Protein AF-A0A349HCS4-F1 (afdb_monomer_lite)

Structure (mmCIF, N/CA/C/O backbone):
data_AF-A0A349HCS4-F1
#
_entry.id   AF-A0A349HCS4-F1
#
loop_
_atom_site.group_PDB
_atom_site.id
_atom_site.type_symbol
_atom_site.label_atom_id
_atom_site.label_alt_id
_atom_site.label_comp_id
_atom_site.label_asym_id
_atom_site.label_entity_id
_atom_site.label_seq_id
_atom_site.pdbx_PDB_ins_code
_atom_site.Cartn_x
_atom_site.Cartn_y
_atom_site.Cartn_z
_atom_site.occupancy
_atom_site.B_iso_or_equiv
_atom_site.auth_seq_id
_atom_site.auth_comp_id
_atom_site.auth_asym_id
_atom_site.auth_atom_id
_atom_site.pdbx_PDB_model_num
ATOM 1 N N . ILE A 1 1 ? -1.483 4.023 -5.451 1.00 53.81 1 ILE A N 1
ATOM 2 C CA . ILE A 1 1 ? -1.866 5.053 -4.457 1.00 53.81 1 ILE A CA 1
ATOM 3 C C . ILE A 1 1 ? -3.264 5.508 -4.779 1.00 53.81 1 ILE A C 1
ATOM 5 O O . ILE A 1 1 ? -3.464 5.906 -5.918 1.00 53.81 1 ILE A O 1
ATOM 9 N N . ALA A 1 2 ? -4.154 5.370 -3.791 1.00 50.47 2 ALA A N 1
ATOM 10 C CA . ALA A 1 2 ? -5.431 6.050 -3.570 1.00 50.47 2 ALA A CA 1
ATOM 11 C C . ALA A 1 2 ? -6.002 6.898 -4.728 1.00 50.47 2 ALA A C 1
ATOM 13 O O . ALA A 1 2 ? -6.296 8.076 -4.554 1.00 50.47 2 ALA A O 1
ATOM 14 N N . MET A 1 3 ? -6.158 6.305 -5.909 1.00 61.97 3 MET A N 1
ATOM 15 C CA . MET A 1 3 ? -7.020 6.845 -6.950 1.00 61.97 3 MET A CA 1
ATOM 16 C C . MET A 1 3 ? -8.385 6.180 -6.785 1.00 61.97 3 MET A C 1
ATOM 18 O O . MET A 1 3 ? -8.414 4.969 -6.519 1.00 61.97 3 MET A O 1
ATOM 22 N N . PRO A 1 4 ? -9.491 6.932 -6.917 1.00 56.50 4 PRO A N 1
ATOM 23 C CA . PRO A 1 4 ? -10.825 6.346 -6.875 1.00 56.50 4 PRO A CA 1
ATOM 24 C C . PRO A 1 4 ? -10.908 5.218 -7.915 1.00 56.50 4 PRO A C 1
ATOM 26 O O . PRO A 1 4 ? -10.547 5.416 -9.076 1.00 56.50 4 PRO A O 1
ATOM 29 N N . GLY A 1 5 ? -11.287 4.014 -7.471 1.00 61.81 5 GLY A N 1
ATOM 30 C CA . GLY A 1 5 ? -11.293 2.790 -8.287 1.00 61.81 5 GLY A CA 1
ATOM 31 C C . GLY A 1 5 ? -10.038 1.909 -8.191 1.00 61.81 5 GLY A C 1
ATOM 32 O O . GLY A 1 5 ? -9.929 0.925 -8.919 1.00 61.81 5 GLY A O 1
ATOM 33 N N . THR A 1 6 ? -9.081 2.222 -7.306 1.00 71.31 6 THR A N 1
ATOM 34 C CA . THR A 1 6 ? -7.960 1.317 -6.979 1.00 71.31 6 THR A CA 1
ATOM 35 C C . THR A 1 6 ? -8.193 0.615 -5.636 1.00 71.31 6 THR A C 1
ATOM 37 O O . THR A 1 6 ? -8.631 1.272 -4.694 1.00 71.31 6 THR A O 1
ATOM 40 N N . PRO A 1 7 ? -7.819 -0.671 -5.473 1.00 66.31 7 PRO A N 1
ATOM 41 C CA . PRO A 1 7 ? -7.999 -1.398 -4.206 1.00 66.31 7 PRO A CA 1
ATOM 42 C C . PRO A 1 7 ? -7.337 -0.721 -2.996 1.00 66.31 7 PRO A C 1
ATOM 44 O O . PRO A 1 7 ? -7.799 -0.843 -1.868 1.00 66.31 7 PRO A O 1
ATOM 47 N N . GLY A 1 8 ? -6.256 0.032 -3.229 1.00 68.69 8 GLY A N 1
ATOM 48 C CA . GLY A 1 8 ? -5.572 0.788 -2.180 1.00 68.69 8 GLY A CA 1
ATOM 49 C C . GLY A 1 8 ? -6.327 2.030 -1.691 1.00 68.69 8 GLY A C 1
ATOM 50 O O . GLY A 1 8 ? -6.004 2.521 -0.615 1.00 68.69 8 GLY A O 1
ATOM 51 N N . PHE A 1 9 ? -7.295 2.554 -2.453 1.00 74.44 9 PHE A N 1
ATOM 52 C CA . PHE A 1 9 ? -8.185 3.624 -1.985 1.00 74.44 9 PHE A CA 1
ATOM 53 C C . PHE A 1 9 ? -9.232 3.070 -1.014 1.00 74.44 9 PHE A C 1
ATOM 55 O O . PHE A 1 9 ? -9.344 3.568 0.101 1.00 74.44 9 PHE A O 1
ATOM 62 N N . GLU A 1 10 ? -9.919 1.996 -1.410 1.00 72.00 10 GLU A N 1
ATOM 63 C CA . GLU A 1 10 ? -10.931 1.326 -0.581 1.00 72.00 10 GLU A CA 1
ATOM 64 C C . GLU A 1 10 ? -10.350 0.823 0.745 1.00 72.00 10 GLU A C 1
ATOM 66 O O . GLU A 1 10 ? -10.914 1.061 1.808 1.00 72.00 10 GLU A O 1
ATOM 71 N N . ALA A 1 11 ? -9.155 0.222 0.717 1.00 68.12 11 ALA A N 1
ATOM 72 C CA . ALA A 1 11 ? -8.479 -0.216 1.939 1.00 68.12 11 ALA A CA 1
ATOM 73 C C . ALA A 1 11 ? -8.184 0.944 2.909 1.00 68.12 11 ALA A C 1
ATOM 75 O O . ALA A 1 11 ? -8.321 0.788 4.121 1.00 68.12 11 ALA A O 1
ATOM 76 N N . ALA A 1 12 ? -7.788 2.110 2.390 1.00 74.50 12 ALA A N 1
ATOM 77 C CA . ALA A 1 12 ? -7.535 3.287 3.216 1.00 74.50 12 ALA A CA 1
ATOM 78 C C . ALA A 1 12 ? -8.835 3.899 3.758 1.00 74.50 12 ALA A C 1
ATOM 80 O O . ALA A 1 12 ? -8.837 4.398 4.882 1.00 74.50 12 ALA A O 1
ATOM 81 N N . HIS A 1 13 ? -9.924 3.845 2.985 1.00 77.31 13 HIS A N 1
ATOM 82 C CA . HIS A 1 13 ? -11.241 4.316 3.406 1.00 77.31 13 HIS A CA 1
ATOM 83 C C . HIS A 1 13 ? -11.789 3.477 4.569 1.00 77.31 13 HIS A C 1
ATOM 85 O O . HIS A 1 13 ? -12.056 4.029 5.635 1.00 77.31 13 HIS A O 1
ATOM 91 N N . LEU A 1 14 ? -11.816 2.148 4.414 1.00 72.62 14 LEU A N 1
ATOM 92 C CA . LEU A 1 14 ? -12.247 1.208 5.458 1.00 72.62 14 LEU A CA 1
ATOM 93 C C . LEU A 1 14 ? -11.377 1.292 6.718 1.00 72.62 14 LEU A C 1
ATOM 95 O O . LEU A 1 14 ? -11.878 1.198 7.836 1.00 72.62 14 LEU A O 1
ATOM 99 N N . ALA A 1 15 ? -10.065 1.495 6.561 1.00 75.88 15 ALA A N 1
ATOM 100 C CA . ALA A 1 15 ? -9.169 1.675 7.701 1.00 75.88 15 ALA A CA 1
ATOM 101 C C . ALA A 1 15 ? -9.466 2.970 8.476 1.00 75.88 15 ALA A C 1
ATOM 103 O O . ALA A 1 15 ? -9.369 2.986 9.705 1.00 75.88 15 ALA A O 1
ATOM 104 N N . LEU A 1 16 ? -9.828 4.052 7.781 1.00 73.94 16 LEU A N 1
ATOM 105 C CA . LEU A 1 16 ? -10.219 5.319 8.405 1.00 73.94 16 LEU A CA 1
ATOM 106 C C . LEU A 1 16 ? -11.564 5.198 9.125 1.00 73.94 16 LEU A C 1
ATOM 108 O O . LEU A 1 16 ? -11.678 5.649 10.259 1.00 73.94 16 LEU A O 1
ATOM 112 N N . GLU A 1 17 ? -12.544 4.546 8.504 1.00 77.62 17 GLU A N 1
ATOM 113 C CA . GLU A 1 17 ? -13.849 4.276 9.114 1.00 77.62 17 GLU A CA 1
ATOM 114 C C . GLU A 1 17 ? -13.704 3.421 10.385 1.00 77.62 17 GLU A C 1
ATOM 116 O O . GLU A 1 17 ? -14.122 3.842 11.464 1.00 77.62 17 GLU A O 1
ATOM 121 N N . GLY A 1 18 ? -12.972 2.304 10.311 1.00 70.12 18 GLY A N 1
ATOM 122 C CA . GLY A 1 18 ? -12.738 1.437 11.469 1.00 70.12 18 GLY A CA 1
ATOM 123 C C . GLY A 1 18 ? -11.915 2.091 12.586 1.00 70.12 18 GLY A C 1
ATOM 124 O O . GLY A 1 18 ? -12.155 1.842 13.767 1.00 70.12 18 GLY A O 1
ATOM 125 N N . THR A 1 19 ? -10.955 2.965 12.255 1.00 72.56 19 THR A N 1
ATOM 126 C CA . THR A 1 19 ? -10.197 3.699 13.290 1.00 72.56 19 THR A CA 1
ATOM 127 C C . THR A 1 19 ? -11.005 4.815 13.943 1.00 72.56 19 THR A C 1
ATOM 129 O O . THR A 1 19 ? -10.802 5.080 15.132 1.00 72.56 19 THR A O 1
ATOM 132 N N . LEU A 1 20 ? -11.931 5.440 13.211 1.00 69.50 20 LEU A N 1
ATOM 133 C CA . LEU A 1 20 ? -12.865 6.414 13.772 1.00 69.50 20 LEU A CA 1
ATOM 134 C C . LEU A 1 20 ? -13.844 5.758 14.750 1.00 69.50 20 LEU A C 1
ATOM 136 O O . LEU A 1 20 ? -14.039 6.304 15.837 1.00 69.50 20 LEU A O 1
ATOM 140 N N . GLU A 1 21 ? -14.397 4.590 14.409 1.00 65.94 21 GLU A N 1
ATOM 141 C CA . GLU A 1 21 ? -15.315 3.852 15.288 1.00 65.94 21 GLU A CA 1
ATOM 142 C C . GLU A 1 21 ? -14.628 3.298 16.545 1.00 65.94 21 GLU A C 1
ATOM 144 O O . GLU A 1 21 ? -15.185 3.390 17.637 1.00 65.94 21 GLU A O 1
ATOM 149 N N . ALA A 1 22 ? -13.410 2.756 16.425 1.00 64.19 22 ALA A N 1
ATOM 150 C CA . ALA A 1 22 ? -12.763 2.050 17.534 1.00 64.19 22 ALA A CA 1
ATOM 151 C C . ALA A 1 22 ? -12.051 2.958 18.558 1.00 64.19 22 ALA A C 1
ATOM 153 O O . ALA A 1 22 ? -11.981 2.606 19.736 1.00 64.19 22 ALA A O 1
ATOM 154 N N . PHE A 1 23 ? -11.484 4.101 18.144 1.00 63.12 23 PHE A N 1
ATOM 155 C CA . PHE A 1 23 ? -10.556 4.867 18.999 1.00 63.12 23 PHE A CA 1
ATOM 156 C C . PHE A 1 23 ? -10.767 6.396 19.013 1.00 63.12 23 PHE A C 1
ATOM 158 O O . PHE A 1 23 ? -10.084 7.096 19.767 1.00 63.12 23 PHE A O 1
ATOM 165 N N . GLY A 1 24 ? -11.694 6.943 18.217 1.00 65.19 24 GLY A N 1
ATOM 166 C CA . GLY A 1 24 ? -11.957 8.388 18.143 1.00 65.19 24 GLY A CA 1
ATOM 167 C C . GLY A 1 24 ? -10.884 9.215 17.400 1.00 65.19 24 GLY A C 1
ATOM 168 O O . GLY A 1 24 ? -9.919 8.692 16.842 1.00 65.19 24 GLY A O 1
ATOM 169 N N . TRP A 1 25 ? -11.049 10.549 17.375 1.00 61.47 25 TRP A N 1
ATOM 170 C CA . TRP A 1 25 ? -10.311 11.478 16.485 1.00 61.47 25 TRP A CA 1
ATOM 171 C C . TRP A 1 25 ? -8.768 11.418 16.608 1.00 61.47 25 TRP A C 1
ATOM 173 O O . TRP A 1 25 ? -8.049 11.580 15.616 1.00 61.47 25 TRP A O 1
ATOM 183 N N . GLY A 1 26 ? -8.226 11.138 17.798 1.00 65.81 26 GLY A N 1
ATOM 184 C CA . GLY A 1 26 ? -6.774 11.133 18.028 1.00 65.81 26 GLY A CA 1
ATOM 185 C C . GLY A 1 26 ? -6.024 10.068 17.219 1.00 65.81 26 GLY A C 1
ATOM 186 O O . GLY A 1 26 ? -5.041 10.373 16.542 1.00 65.81 26 GLY A O 1
ATOM 187 N N . VAL A 1 27 ? -6.509 8.824 17.236 1.00 69.19 27 VAL A N 1
ATOM 188 C CA . VAL A 1 27 ? -5.847 7.691 16.562 1.00 69.19 27 VAL A CA 1
ATOM 189 C C . VAL A 1 27 ? -6.070 7.731 15.049 1.00 69.19 27 VAL A C 1
ATOM 191 O O . VAL A 1 27 ? -5.148 7.433 14.286 1.00 69.19 27 VAL A O 1
ATOM 194 N N . ALA A 1 28 ? -7.236 8.206 14.602 1.00 69.81 28 ALA A N 1
ATOM 195 C CA . ALA A 1 28 ? -7.525 8.412 13.182 1.00 69.81 28 ALA A CA 1
ATOM 196 C C . ALA A 1 28 ? -6.512 9.360 12.506 1.00 69.81 28 ALA A C 1
ATOM 198 O O . ALA A 1 28 ? -6.114 9.141 11.361 1.00 69.81 28 ALA A O 1
ATOM 199 N N . THR A 1 29 ? -6.021 10.375 13.226 1.00 71.38 29 THR A N 1
ATOM 200 C CA . THR A 1 29 ? -5.011 11.312 12.700 1.00 71.38 29 THR A CA 1
ATOM 201 C C . THR A 1 29 ? -3.661 10.625 12.468 1.00 71.38 29 THR A C 1
ATOM 203 O O . THR A 1 29 ? -3.021 10.855 11.442 1.00 71.38 29 THR A O 1
ATOM 206 N N . VAL A 1 30 ? -3.239 9.738 13.375 1.00 76.44 30 VAL A N 1
ATOM 207 C CA . VAL A 1 30 ? -1.994 8.959 13.227 1.00 76.44 30 VAL A CA 1
ATOM 208 C C . VAL A 1 30 ? -2.113 7.954 12.081 1.00 76.44 30 VAL A C 1
ATOM 210 O O . VAL A 1 30 ? -1.188 7.832 11.276 1.00 76.44 30 VAL A O 1
ATOM 213 N N . ALA A 1 31 ? -3.263 7.285 11.960 1.00 75.75 31 ALA A N 1
ATOM 214 C CA . ALA A 1 31 ? -3.547 6.380 10.849 1.00 75.75 31 ALA A CA 1
ATOM 215 C C . ALA A 1 31 ? -3.499 7.113 9.495 1.00 75.75 31 ALA A C 1
ATOM 217 O O . ALA A 1 31 ? -2.835 6.656 8.560 1.00 75.75 31 ALA A O 1
ATOM 218 N N . ALA A 1 32 ? -4.112 8.299 9.408 1.00 75.56 32 ALA A N 1
ATOM 219 C CA . ALA A 1 32 ? -4.044 9.145 8.219 1.00 75.56 32 ALA A CA 1
ATOM 220 C C . ALA A 1 32 ? -2.599 9.567 7.897 1.00 75.56 32 ALA A C 1
ATOM 222 O O . ALA A 1 32 ? -2.177 9.496 6.741 1.00 75.56 32 ALA A O 1
ATOM 223 N N . PHE A 1 33 ? -1.809 9.942 8.908 1.00 80.88 33 PHE A N 1
ATOM 224 C CA . PHE A 1 33 ? -0.404 10.317 8.727 1.00 80.88 33 PHE A CA 1
ATOM 225 C C . PHE A 1 33 ? 0.447 9.146 8.208 1.00 80.88 33 PHE A C 1
ATOM 227 O O . PHE A 1 33 ? 1.247 9.318 7.287 1.00 80.88 33 PHE A O 1
ATOM 234 N N . GLY A 1 34 ? 0.229 7.939 8.741 1.00 81.19 34 GLY A N 1
ATOM 235 C CA . GLY A 1 34 ? 0.862 6.709 8.260 1.00 81.19 34 GLY A CA 1
ATOM 236 C C . GLY A 1 34 ? 0.524 6.410 6.798 1.00 81.19 34 GLY A C 1
ATOM 237 O O . GLY A 1 34 ? 1.414 6.085 6.011 1.00 81.19 34 GLY A O 1
ATOM 238 N N . ASN A 1 35 ? -0.736 6.606 6.400 1.00 81.94 35 ASN A N 1
ATOM 239 C CA . ASN A 1 35 ? -1.161 6.446 5.010 1.00 81.94 35 ASN A CA 1
ATOM 240 C C . ASN A 1 35 ? -0.483 7.464 4.069 1.00 81.94 35 ASN A C 1
ATOM 242 O O . ASN A 1 35 ? -0.005 7.096 2.993 1.00 81.94 35 ASN A O 1
ATOM 246 N N . VAL A 1 36 ? -0.372 8.732 4.484 1.00 81.88 36 VAL A N 1
ATOM 247 C CA . VAL A 1 36 ? 0.338 9.773 3.714 1.00 81.88 36 VAL A CA 1
ATOM 248 C C . VAL A 1 36 ? 1.824 9.434 3.566 1.00 81.88 36 VAL A C 1
ATOM 250 O O . VAL A 1 36 ? 2.369 9.539 2.465 1.00 81.88 36 VAL A O 1
ATOM 253 N N . LEU A 1 37 ? 2.478 8.972 4.635 1.00 83.69 37 LEU A N 1
ATOM 254 C CA . LEU A 1 37 ? 3.876 8.529 4.591 1.00 83.69 37 LEU A CA 1
ATOM 255 C C . LEU A 1 37 ? 4.071 7.330 3.655 1.00 83.69 37 LEU A C 1
ATOM 257 O O . LEU A 1 37 ? 5.020 7.322 2.868 1.00 83.69 37 LEU A O 1
ATOM 261 N N . ALA A 1 38 ? 3.165 6.350 3.681 1.00 81.12 38 ALA A N 1
ATOM 262 C CA . ALA A 1 38 ? 3.204 5.205 2.773 1.00 81.12 3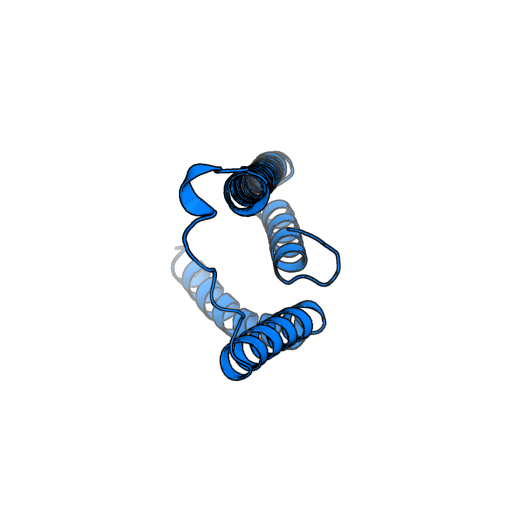8 ALA A CA 1
ATOM 263 C C . ALA A 1 38 ? 3.077 5.639 1.301 1.00 81.12 38 ALA A C 1
ATOM 265 O O . ALA A 1 38 ? 3.831 5.172 0.441 1.00 81.12 38 ALA A O 1
ATOM 266 N N . ALA A 1 39 ? 2.177 6.584 1.009 1.00 80.56 39 ALA A N 1
ATOM 267 C CA . ALA A 1 39 ? 2.049 7.165 -0.324 1.00 80.56 39 ALA A CA 1
ATOM 268 C C . ALA A 1 39 ? 3.319 7.928 -0.744 1.00 80.56 39 ALA A C 1
ATOM 270 O O . ALA A 1 39 ? 3.812 7.746 -1.860 1.00 80.56 39 ALA A O 1
ATOM 271 N N . GLY A 1 40 ? 3.892 8.729 0.158 1.00 83.38 40 GLY A N 1
ATOM 272 C CA . GLY A 1 40 ? 5.153 9.433 -0.074 1.00 83.38 40 GLY A CA 1
ATOM 273 C C . GLY A 1 40 ? 6.311 8.479 -0.382 1.00 83.38 40 GLY A C 1
ATOM 274 O O . GLY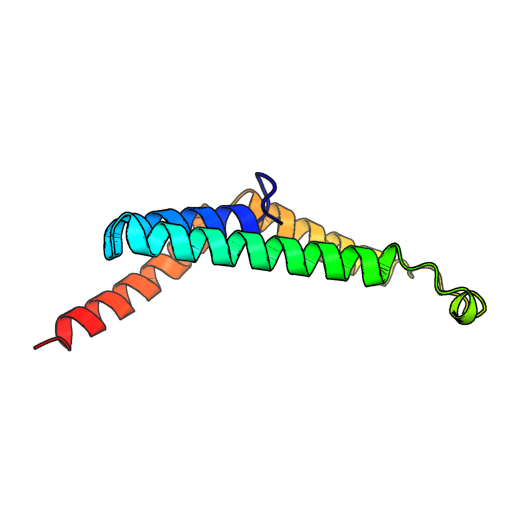 A 1 40 ? 7.052 8.698 -1.341 1.00 83.38 40 GLY A O 1
ATOM 275 N N . TYR A 1 41 ? 6.426 7.379 0.366 1.00 84.25 41 TYR A N 1
ATOM 276 C CA . TYR A 1 41 ? 7.452 6.360 0.142 1.00 84.25 41 TYR A CA 1
ATOM 277 C C . TYR A 1 41 ? 7.313 5.686 -1.227 1.00 84.25 41 TYR A C 1
ATOM 279 O O . TYR A 1 41 ? 8.301 5.546 -1.950 1.00 84.25 41 TYR A O 1
ATOM 287 N N . LEU A 1 42 ? 6.093 5.309 -1.621 1.00 82.94 42 LEU A N 1
ATOM 288 C CA . LEU A 1 42 ? 5.862 4.668 -2.916 1.00 82.94 42 LEU A CA 1
ATOM 289 C C . LEU A 1 42 ? 6.136 5.633 -4.083 1.00 82.94 42 LEU A C 1
ATOM 291 O O . LEU A 1 42 ? 6.719 5.217 -5.083 1.00 82.94 42 LEU A O 1
ATOM 295 N N . LEU A 1 43 ? 5.777 6.917 -3.957 1.00 83.06 43 LEU A N 1
ATOM 296 C CA . LEU A 1 43 ? 6.119 7.939 -4.956 1.00 83.06 43 LEU A CA 1
ATOM 297 C C . LEU A 1 43 ? 7.630 8.132 -5.072 1.00 83.06 43 LEU A C 1
ATOM 299 O O . LEU A 1 43 ? 8.163 8.143 -6.181 1.00 83.06 43 LEU A O 1
ATOM 303 N N . TRP A 1 44 ? 8.326 8.234 -3.942 1.00 84.19 44 TRP A N 1
ATOM 304 C CA . TRP A 1 44 ? 9.781 8.339 -3.923 1.00 84.19 44 TRP A CA 1
ATOM 305 C C . TRP A 1 44 ? 10.447 7.115 -4.568 1.00 84.19 44 TRP A C 1
ATOM 307 O O . TRP A 1 44 ? 11.351 7.260 -5.394 1.00 84.19 44 TRP A O 1
ATOM 317 N N . ALA A 1 45 ? 9.963 5.907 -4.266 1.00 82.56 45 ALA A N 1
ATOM 318 C CA . ALA A 1 45 ? 10.440 4.675 -4.887 1.00 82.56 45 ALA A CA 1
ATOM 319 C C . ALA A 1 45 ? 10.165 4.653 -6.402 1.00 82.56 45 ALA A C 1
ATOM 321 O O . ALA A 1 45 ? 11.066 4.343 -7.180 1.00 82.56 45 ALA A O 1
ATOM 322 N N . TYR A 1 46 ? 8.963 5.046 -6.837 1.00 80.94 46 TYR A N 1
ATOM 323 C CA . TYR A 1 46 ? 8.604 5.138 -8.256 1.00 80.94 46 TYR A CA 1
ATOM 324 C C . TYR A 1 46 ? 9.519 6.107 -9.009 1.00 80.94 46 TYR A C 1
ATOM 326 O O . TYR A 1 46 ? 10.084 5.757 -10.047 1.00 80.94 46 TYR A O 1
ATOM 334 N N . GLN A 1 47 ? 9.735 7.303 -8.458 1.00 81.06 47 GLN A N 1
ATOM 335 C CA . GLN A 1 47 ? 10.650 8.284 -9.035 1.00 81.06 47 GLN A CA 1
ATOM 336 C C . GLN A 1 47 ? 12.083 7.740 -9.107 1.00 81.06 47 GLN A C 1
ATOM 338 O O . GLN A 1 47 ? 12.765 7.906 -10.117 1.00 81.06 47 GLN A O 1
ATOM 343 N N . ARG A 1 48 ? 12.541 7.030 -8.075 1.00 81.12 48 ARG A N 1
ATOM 344 C CA . ARG A 1 48 ? 13.883 6.441 -8.048 1.00 81.12 48 ARG A CA 1
ATOM 345 C C . ARG A 1 48 ? 14.064 5.276 -9.026 1.00 81.12 48 ARG A C 1
ATOM 347 O O . ARG A 1 48 ? 15.184 5.049 -9.469 1.00 81.12 48 ARG A O 1
ATOM 354 N N . ILE A 1 49 ? 13.010 4.536 -9.352 1.00 78.31 49 ILE A N 1
ATOM 355 C CA . ILE A 1 49 ? 13.086 3.382 -10.260 1.00 78.31 49 ILE A CA 1
ATOM 356 C C . ILE A 1 49 ? 12.911 3.814 -11.720 1.00 78.31 49 ILE A C 1
ATOM 358 O O . ILE A 1 49 ? 13.688 3.396 -12.575 1.00 78.31 49 ILE A O 1
ATOM 362 N N . PHE A 1 50 ? 11.916 4.658 -12.005 1.00 74.00 50 PHE A N 1
ATOM 363 C CA . PHE A 1 50 ? 11.532 5.017 -13.376 1.00 74.00 50 PHE A CA 1
ATOM 364 C C . PHE A 1 50 ? 12.096 6.364 -13.844 1.00 74.00 50 PHE A C 1
ATOM 366 O O . PHE A 1 50 ? 12.419 6.512 -15.020 1.00 74.00 50 PHE A O 1
ATOM 373 N N . LEU A 1 51 ? 12.223 7.352 -12.950 1.00 70.38 51 LEU A N 1
ATOM 374 C CA . LEU A 1 51 ? 12.723 8.695 -13.288 1.00 70.38 51 LEU A CA 1
ATOM 375 C C . LEU A 1 51 ? 14.230 8.854 -13.056 1.00 70.38 51 LEU A C 1
ATOM 377 O O . LEU A 1 51 ? 14.827 9.789 -13.594 1.00 70.38 51 LEU A O 1
ATOM 381 N N . ALA A 1 52 ? 14.869 7.966 -12.289 1.00 64.31 52 ALA A N 1
ATOM 382 C CA . ALA A 1 52 ? 16.317 7.995 -12.136 1.00 64.31 52 ALA A CA 1
ATOM 383 C C . ALA A 1 52 ? 16.984 7.628 -13.467 1.00 64.31 52 ALA A C 1
ATOM 385 O O . ALA A 1 52 ? 17.114 6.462 -13.841 1.00 64.31 52 ALA A O 1
ATOM 386 N N . ARG A 1 53 ? 17.440 8.654 -14.188 1.00 58.09 53 ARG A N 1
ATOM 387 C CA . ARG A 1 53 ? 18.288 8.524 -15.373 1.00 58.09 53 ARG A CA 1
ATOM 388 C C . ARG A 1 53 ? 19.614 7.920 -14.913 1.00 58.09 53 ARG A C 1
ATOM 390 O O . ARG A 1 53 ? 20.498 8.642 -14.468 1.00 58.09 53 ARG A O 1
ATOM 397 N N . ASN A 1 54 ? 19.743 6.598 -14.960 1.00 57.53 54 ASN A N 1
ATOM 398 C CA . ASN A 1 54 ? 20.990 5.913 -14.642 1.00 57.53 54 ASN A CA 1
ATOM 399 C C . ASN A 1 54 ? 21.751 5.673 -15.963 1.00 57.53 54 ASN A C 1
ATOM 401 O O . ASN A 1 54 ? 21.514 4.660 -16.627 1.00 57.53 54 ASN A O 1
ATOM 405 N N . PRO A 1 55 ? 22.637 6.590 -16.410 1.00 54.72 55 PRO A N 1
ATOM 406 C CA . PRO A 1 55 ? 23.262 6.519 -17.736 1.00 54.72 55 PRO A CA 1
ATOM 407 C C . PRO A 1 55 ? 24.137 5.272 -17.940 1.00 54.72 55 PRO A C 1
ATOM 409 O O . PRO A 1 55 ? 24.448 4.926 -19.073 1.00 54.72 55 PRO A O 1
ATOM 412 N N . LYS A 1 56 ? 24.502 4.556 -16.866 1.00 52.78 56 LYS A N 1
ATOM 413 C CA . LYS A 1 56 ? 25.340 3.347 -16.924 1.00 52.78 56 LYS A CA 1
ATOM 414 C C . LYS A 1 56 ? 24.581 2.058 -17.274 1.00 52.78 56 LYS A C 1
ATOM 416 O O . LYS A 1 56 ? 25.222 1.071 -17.611 1.00 52.78 56 LYS A O 1
ATOM 421 N N . VAL A 1 57 ? 23.244 2.049 -17.218 1.00 53.56 57 VAL A N 1
ATOM 422 C CA . VAL A 1 57 ? 22.416 0.859 -17.532 1.00 53.56 57 VAL A CA 1
ATOM 423 C C . VAL A 1 57 ? 21.849 0.907 -18.958 1.00 53.56 57 VAL A C 1
ATOM 425 O O . VAL A 1 57 ? 21.373 -0.102 -19.465 1.00 53.56 57 VAL A O 1
ATOM 428 N N . ALA A 1 58 ? 21.984 2.038 -19.658 1.00 49.41 58 ALA A N 1
ATOM 429 C CA . ALA A 1 58 ? 21.491 2.221 -21.027 1.00 49.41 58 ALA A CA 1
ATOM 430 C C . ALA A 1 58 ? 22.130 1.272 -22.068 1.00 49.41 58 ALA A C 1
ATOM 432 O O . ALA A 1 58 ? 21.593 1.118 -23.159 1.00 49.41 58 ALA A O 1
ATOM 433 N N . ALA A 1 59 ? 23.246 0.612 -21.737 1.00 48.12 59 ALA A N 1
ATOM 434 C CA . ALA A 1 59 ? 23.892 -0.381 -22.599 1.00 48.12 59 ALA A CA 1
ATOM 435 C C . ALA A 1 59 ? 23.360 -1.814 -22.414 1.00 48.12 59 ALA A C 1
ATOM 437 O O . ALA A 1 59 ? 23.811 -2.726 -23.106 1.00 48.12 59 ALA A O 1
ATOM 438 N N . ARG A 1 60 ? 22.425 -2.049 -21.484 1.00 49.72 60 ARG A N 1
ATOM 439 C CA . ARG A 1 60 ? 21.729 -3.332 -21.396 1.00 49.72 60 ARG A CA 1
ATOM 440 C C . ARG A 1 60 ? 20.423 -3.164 -22.146 1.00 49.72 60 ARG A C 1
ATOM 442 O O . ARG A 1 60 ? 19.505 -2.527 -21.648 1.00 49.72 60 ARG A O 1
ATOM 449 N N . THR A 1 61 ? 20.391 -3.681 -23.366 1.00 49.81 61 THR A N 1
ATOM 450 C CA . THR A 1 61 ? 19.182 -3.878 -24.164 1.00 49.81 61 THR A CA 1
ATOM 451 C C . THR A 1 61 ? 18.086 -4.453 -23.269 1.00 49.81 61 THR A C 1
ATOM 453 O O . THR A 1 61 ? 18.070 -5.646 -22.968 1.00 49.81 61 THR A O 1
ATOM 456 N N . LEU A 1 62 ? 17.205 -3.578 -22.777 1.00 54.69 62 LEU A N 1
ATOM 457 C CA . LEU A 1 62 ? 15.933 -3.964 -22.187 1.00 54.69 62 LEU A CA 1
ATOM 458 C C . LEU A 1 62 ? 15.204 -4.670 -23.323 1.00 54.69 62 LEU A C 1
ATOM 460 O O . LEU A 1 62 ? 14.771 -4.027 -24.276 1.00 54.69 62 LEU A O 1
ATOM 464 N N . HIS A 1 63 ? 15.235 -6.001 -23.299 1.00 52.03 63 HIS A N 1
ATOM 465 C CA . HIS A 1 63 ? 14.546 -6.813 -24.284 1.00 52.03 63 HIS A CA 1
ATOM 466 C C . HIS A 1 63 ? 13.082 -6.392 -24.238 1.00 52.03 63 HIS A C 1
ATOM 468 O O . HIS A 1 63 ? 12.499 -6.339 -23.154 1.00 52.03 63 HIS A O 1
ATOM 474 N N . ASP A 1 64 ? 12.542 -6.018 -25.392 1.00 61.66 64 ASP A N 1
ATOM 475 C CA . ASP A 1 64 ? 11.153 -5.602 -25.502 1.00 61.66 64 ASP A CA 1
ATOM 476 C C . ASP A 1 64 ? 10.255 -6.702 -24.920 1.00 61.66 64 ASP A C 1
ATOM 478 O O . ASP A 1 64 ? 10.546 -7.896 -25.082 1.00 61.66 64 ASP A O 1
ATOM 482 N N . LEU A 1 65 ? 9.221 -6.300 -24.179 1.00 60.75 65 LEU A N 1
ATOM 483 C CA . LEU A 1 65 ? 8.361 -7.229 -23.448 1.00 60.75 65 LEU A CA 1
ATOM 484 C C . LEU A 1 65 ? 7.779 -8.228 -24.442 1.00 60.75 65 LEU A C 1
ATOM 486 O O . LEU A 1 65 ? 7.039 -7.873 -25.362 1.00 60.75 65 LEU A O 1
ATOM 490 N N . ARG A 1 66 ? 8.109 -9.506 -24.272 1.00 68.25 66 ARG A N 1
ATOM 491 C CA . ARG A 1 66 ? 7.604 -10.549 -25.169 1.00 68.25 66 ARG A CA 1
ATOM 492 C C . ARG A 1 66 ? 6.087 -10.628 -24.988 1.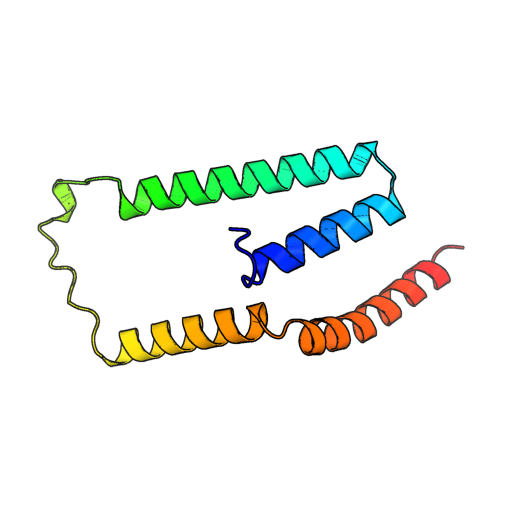00 68.25 66 ARG A C 1
ATOM 494 O O . ARG A 1 66 ? 5.622 -10.546 -23.857 1.00 68.25 66 ARG A O 1
ATOM 501 N N . ASN A 1 67 ? 5.301 -10.859 -26.048 1.00 74.81 67 ASN A N 1
ATOM 502 C CA . ASN A 1 67 ? 3.820 -10.835 -25.989 1.00 74.81 67 ASN A CA 1
ATOM 503 C C . ASN A 1 67 ? 3.203 -11.592 -24.791 1.00 74.81 67 ASN A C 1
ATOM 505 O O . ASN A 1 67 ? 2.152 -11.210 -24.290 1.00 74.81 67 ASN A O 1
ATOM 509 N N . ARG A 1 68 ? 3.859 -12.650 -24.296 1.00 75.44 68 ARG A N 1
ATOM 510 C CA . ARG A 1 68 ? 3.430 -13.416 -23.112 1.00 75.44 68 ARG A CA 1
ATOM 511 C C . ARG A 1 68 ? 3.530 -12.621 -21.801 1.00 75.44 68 ARG A C 1
ATOM 513 O O . ARG A 1 68 ? 2.649 -12.748 -20.959 1.00 75.44 68 ARG A O 1
ATOM 520 N N . GLU A 1 69 ? 4.568 -11.808 -21.629 1.00 81.31 69 GLU A N 1
ATOM 521 C CA . GLU A 1 69 ? 4.750 -10.931 -20.462 1.00 81.31 69 GLU A CA 1
ATOM 522 C C . GLU A 1 69 ? 3.718 -9.804 -20.473 1.00 81.31 69 GLU A C 1
ATOM 524 O O . GLU A 1 69 ? 3.139 -9.487 -19.437 1.00 81.31 69 GLU A O 1
ATOM 529 N N . LEU A 1 70 ? 3.413 -9.272 -21.660 1.00 80.56 70 LEU A N 1
ATOM 530 C CA . LEU A 1 70 ? 2.384 -8.251 -21.831 1.00 80.56 70 LEU A CA 1
ATOM 531 C C . LEU A 1 70 ? 0.984 -8.799 -21.510 1.00 80.56 70 LEU A C 1
ATOM 533 O O . LEU A 1 70 ? 0.211 -8.123 -20.840 1.00 80.56 70 LEU A O 1
ATOM 537 N N . ILE A 1 71 ? 0.684 -10.048 -21.891 1.00 85.56 71 ILE A N 1
ATOM 538 C CA . ILE A 1 71 ? -0.563 -10.731 -21.503 1.00 85.56 71 ILE A CA 1
ATOM 539 C C . ILE A 1 71 ? -0.639 -10.929 -19.982 1.00 85.56 71 ILE A C 1
ATOM 541 O O . ILE A 1 71 ? -1.680 -10.653 -19.391 1.00 85.56 71 ILE A O 1
ATOM 545 N N . MET A 1 72 ? 0.445 -11.370 -19.334 1.00 84.06 72 MET A N 1
ATOM 546 C CA . MET A 1 72 ? 0.492 -11.532 -17.871 1.00 84.06 72 MET A CA 1
ATOM 547 C C . MET A 1 72 ? 0.278 -10.194 -17.151 1.00 84.06 72 MET A C 1
ATOM 549 O O . MET A 1 72 ? -0.513 -10.119 -16.213 1.00 84.06 72 MET A O 1
ATOM 553 N N . ALA A 1 73 ? 0.939 -9.129 -17.617 1.00 82.44 73 ALA A N 1
ATOM 554 C CA . ALA A 1 73 ? 0.792 -7.784 -17.069 1.00 82.44 73 ALA A CA 1
ATOM 555 C C . ALA A 1 73 ? -0.626 -7.236 -17.279 1.00 82.44 73 ALA A C 1
ATOM 557 O O . ALA A 1 73 ? -1.220 -6.700 -16.346 1.00 82.44 73 ALA A O 1
ATOM 558 N N . ALA A 1 74 ? -1.197 -7.419 -18.473 1.00 84.56 74 ALA A N 1
ATOM 559 C CA . ALA A 1 74 ? -2.565 -7.016 -18.781 1.00 84.56 74 ALA A CA 1
ATOM 560 C C . ALA A 1 74 ? -3.590 -7.778 -17.930 1.00 84.56 74 ALA A C 1
ATOM 562 O O . ALA A 1 74 ? -4.518 -7.161 -17.414 1.00 84.56 74 ALA A O 1
ATOM 563 N N . LEU A 1 75 ? -3.400 -9.086 -17.722 1.00 87.88 75 LEU A N 1
ATOM 564 C CA . LEU A 1 75 ? -4.245 -9.895 -16.841 1.00 87.88 75 LEU A CA 1
ATOM 565 C C . LEU A 1 75 ? -4.179 -9.389 -15.394 1.00 87.88 75 LEU A C 1
ATOM 567 O O . LEU A 1 75 ? -5.214 -9.197 -14.764 1.00 87.88 75 LEU A O 1
ATOM 571 N N . LEU A 1 76 ? -2.976 -9.116 -14.884 1.00 83.44 76 LEU A N 1
ATOM 572 C CA . LEU A 1 76 ? -2.776 -8.532 -13.553 1.00 83.44 76 LEU A CA 1
ATOM 573 C C . LEU A 1 76 ? -3.458 -7.167 -13.417 1.00 83.44 76 LEU A C 1
ATOM 575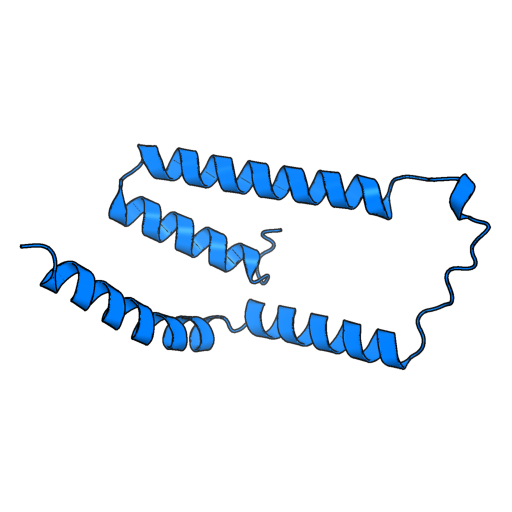 O O . LEU A 1 76 ? -4.139 -6.918 -12.424 1.00 83.44 76 LEU A O 1
ATOM 579 N N . CYS A 1 77 ? -3.324 -6.306 -14.427 1.00 82.56 77 CYS A N 1
ATOM 580 C CA . CYS A 1 77 ? -4.014 -5.019 -14.474 1.00 82.56 77 CYS A CA 1
ATOM 581 C C . CYS A 1 77 ? -5.536 -5.194 -14.494 1.00 82.56 77 CYS A C 1
ATOM 583 O O . CYS A 1 77 ? -6.235 -4.501 -13.760 1.00 82.56 77 CYS A O 1
ATOM 585 N N . ALA A 1 78 ? -6.052 -6.136 -15.285 1.00 84.25 78 ALA A N 1
ATOM 586 C CA . ALA A 1 78 ? -7.479 -6.424 -15.365 1.00 84.25 78 ALA A CA 1
ATOM 587 C C . ALA A 1 78 ? -8.032 -6.928 -14.025 1.00 84.25 78 ALA A C 1
ATOM 589 O O . ALA A 1 78 ? -9.087 -6.470 -13.597 1.00 84.25 78 ALA A O 1
ATOM 590 N N . VAL A 1 79 ? -7.304 -7.805 -13.326 1.00 81.75 79 VAL A N 1
ATOM 591 C CA . VAL A 1 79 ? -7.673 -8.256 -11.975 1.00 81.75 79 VAL A CA 1
ATOM 592 C C . VAL A 1 79 ? -7.622 -7.095 -10.982 1.00 81.75 79 VAL A C 1
ATOM 594 O O . VAL A 1 79 ? -8.564 -6.917 -10.220 1.00 81.75 79 VAL A O 1
ATOM 597 N N . MET A 1 80 ? -6.575 -6.265 -11.011 1.00 77.69 80 MET A N 1
ATOM 598 C CA . MET A 1 80 ? -6.466 -5.084 -10.144 1.00 77.69 80 MET A CA 1
ATOM 599 C C . MET A 1 80 ? -7.627 -4.102 -10.340 1.00 77.69 80 MET A C 1
ATOM 601 O O . MET A 1 80 ? -8.176 -3.608 -9.357 1.00 77.69 80 MET A O 1
ATOM 605 N N . ILE A 1 81 ? -8.012 -3.838 -11.592 1.00 78.62 81 ILE A N 1
ATOM 606 C CA . ILE A 1 81 ? -9.150 -2.974 -11.930 1.00 78.62 81 ILE A CA 1
ATOM 607 C C . ILE A 1 81 ? -10.468 -3.651 -11.541 1.00 78.62 81 ILE A C 1
ATOM 609 O O . ILE A 1 81 ? -11.330 -3.006 -10.958 1.00 78.62 81 ILE A O 1
ATOM 613 N N . GLY A 1 82 ? -10.619 -4.952 -11.803 1.00 78.56 82 GLY A N 1
ATOM 614 C CA . GLY A 1 82 ? -11.813 -5.717 -11.441 1.00 78.56 82 GLY A CA 1
ATOM 615 C C . GLY A 1 82 ? -12.062 -5.730 -9.933 1.00 78.56 82 GLY A C 1
ATOM 616 O O . GLY A 1 82 ? -13.166 -5.428 -9.497 1.00 78.56 82 GLY A O 1
ATOM 617 N N . VAL A 1 83 ? -11.026 -5.993 -9.133 1.00 73.00 83 VAL A N 1
ATOM 618 C CA . VAL A 1 83 ? -11.092 -5.925 -7.663 1.00 73.00 83 VAL A CA 1
ATOM 619 C C . VAL A 1 83 ? -11.315 -4.488 -7.185 1.00 73.00 83 VAL A C 1
ATOM 621 O O . VAL A 1 83 ? -12.042 -4.273 -6.223 1.00 73.00 83 VAL A O 1
ATOM 624 N N . GLY A 1 84 ? -10.718 -3.500 -7.858 1.00 68.06 84 GLY A N 1
ATOM 625 C CA . GLY A 1 84 ? -10.876 -2.086 -7.513 1.00 68.06 84 GLY A CA 1
ATOM 626 C C . GLY A 1 84 ? -12.269 -1.520 -7.800 1.00 68.06 84 GLY A C 1
ATOM 627 O O . GLY A 1 84 ? -12.724 -0.654 -7.062 1.00 68.06 84 GLY A O 1
ATOM 628 N N . LEU A 1 85 ? -12.949 -2.007 -8.844 1.00 70.56 85 LEU A N 1
ATOM 629 C CA . LEU A 1 85 ? -14.313 -1.598 -9.205 1.00 70.56 85 LEU A CA 1
ATOM 630 C C . LEU A 1 85 ? -15.395 -2.440 -8.505 1.00 70.56 85 LEU A C 1
ATOM 632 O O . LEU A 1 85 ? -16.483 -1.932 -8.259 1.00 70.56 85 LEU A O 1
ATOM 636 N N . TYR A 1 86 ? -15.109 -3.709 -8.188 1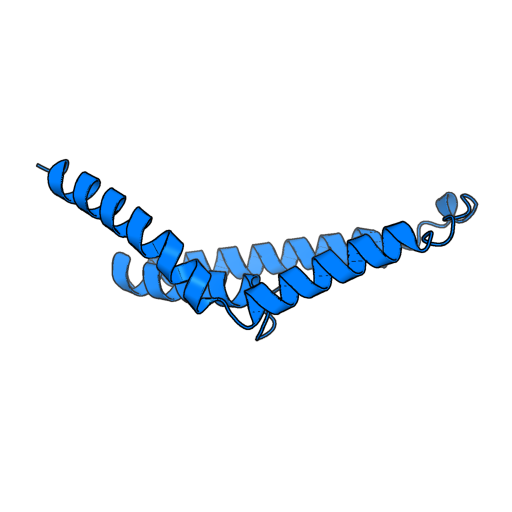.00 68.50 86 TYR A N 1
ATOM 637 C CA . TYR A 1 86 ? -16.017 -4.647 -7.512 1.00 68.50 86 TYR A CA 1
ATOM 638 C C . TYR A 1 86 ? -15.400 -5.179 -6.207 1.00 68.50 86 TYR A C 1
ATOM 640 O O . TYR A 1 86 ? -15.103 -6.369 -6.071 1.00 68.50 86 TYR A O 1
ATOM 648 N N . ALA A 1 87 ? -15.227 -4.296 -5.222 1.00 65.12 87 ALA A N 1
ATOM 649 C CA . ALA A 1 87 ? -14.722 -4.665 -3.896 1.00 65.12 87 ALA A CA 1
ATOM 650 C C . ALA A 1 87 ? -15.766 -5.407 -3.027 1.00 65.12 87 ALA A C 1
ATOM 652 O O . ALA A 1 87 ? -15.398 -6.230 -2.190 1.00 65.12 87 ALA A O 1
ATOM 653 N N . ASP A 1 88 ? -17.063 -5.179 -3.261 1.00 66.19 88 ASP A N 1
ATOM 654 C CA . ASP A 1 88 ? -18.189 -5.709 -2.467 1.00 66.19 88 ASP A CA 1
ATOM 655 C C . ASP A 1 88 ? -18.160 -7.239 -2.216 1.00 66.19 88 ASP A C 1
ATOM 657 O O . ASP A 1 88 ? -18.235 -7.661 -1.057 1.00 66.19 88 ASP A O 1
ATOM 661 N N . PRO A 1 89 ? -17.982 -8.113 -3.235 1.00 70.94 89 PRO A N 1
ATOM 662 C CA . PRO A 1 89 ? -17.934 -9.560 -3.009 1.00 70.94 89 PRO A CA 1
ATOM 663 C C . PRO A 1 89 ? -16.708 -10.001 -2.197 1.00 70.94 89 PRO A C 1
ATOM 665 O O . PRO A 1 89 ? -16.798 -10.943 -1.410 1.00 70.94 89 PRO A O 1
ATOM 668 N N . TRP A 1 90 ? -15.574 -9.313 -2.350 1.00 68.19 90 TRP A N 1
ATOM 669 C CA . TRP A 1 90 ? -14.352 -9.610 -1.602 1.00 68.19 90 TRP A CA 1
ATOM 670 C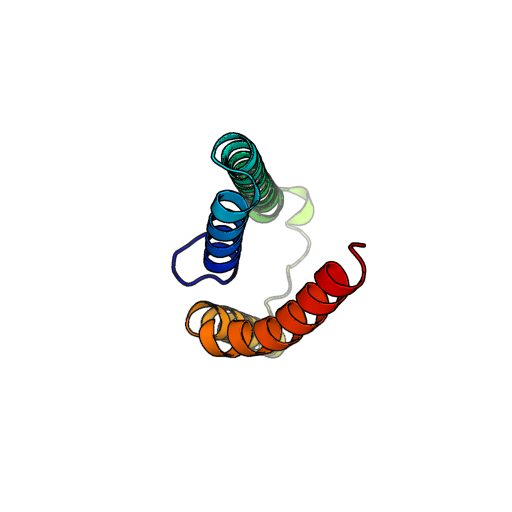 C . TRP A 1 90 ? -14.488 -9.211 -0.133 1.00 68.19 90 TRP A C 1
ATOM 672 O O . TRP A 1 90 ? -14.139 -9.993 0.753 1.00 68.19 90 TRP A O 1
ATOM 682 N N . ILE A 1 91 ? -15.062 -8.034 0.128 1.00 69.12 91 ILE A N 1
ATOM 683 C CA . ILE A 1 91 ? -15.314 -7.547 1.488 1.00 69.12 91 ILE A CA 1
ATOM 684 C C . ILE A 1 91 ? -16.300 -8.463 2.215 1.00 69.12 91 ILE A C 1
ATOM 686 O O . ILE A 1 91 ? -16.038 -8.835 3.354 1.00 69.12 91 ILE A O 1
ATOM 690 N N . ARG A 1 92 ? -17.378 -8.918 1.562 1.00 71.75 92 ARG A N 1
ATOM 691 C CA . ARG A 1 92 ? -18.331 -9.877 2.158 1.00 71.75 92 ARG A CA 1
ATOM 692 C C . ARG A 1 92 ? -17.685 -11.211 2.538 1.00 71.75 92 ARG A C 1
ATOM 694 O O . ARG A 1 92 ? -18.009 -11.775 3.582 1.00 71.75 92 ARG A O 1
ATOM 701 N N . MET A 1 93 ? -16.766 -11.710 1.712 1.00 71.50 93 MET A N 1
ATOM 702 C CA . MET A 1 93 ? -16.064 -12.973 1.963 1.00 71.50 93 MET A CA 1
ATOM 703 C C . MET A 1 93 ? -15.109 -12.869 3.162 1.00 71.50 93 MET A C 1
ATOM 705 O O . MET A 1 93 ? -15.020 -13.796 3.967 1.00 71.50 93 MET A O 1
ATOM 709 N N . ILE A 1 94 ? -14.444 -11.721 3.319 1.00 74.75 94 ILE A N 1
ATOM 710 C CA . ILE A 1 94 ? -13.582 -11.431 4.473 1.00 74.75 94 ILE A CA 1
ATOM 711 C C . ILE A 1 94 ? -14.425 -11.142 5.722 1.00 74.75 94 ILE A C 1
ATOM 713 O O . ILE A 1 94 ? -14.103 -11.650 6.794 1.00 74.75 94 ILE A O 1
ATOM 717 N N . GLY A 1 95 ? -15.528 -10.400 5.588 1.00 70.56 95 GLY A N 1
ATOM 718 C CA . GLY A 1 95 ? -16.423 -10.023 6.684 1.00 70.56 95 GLY A CA 1
ATOM 719 C C . GLY A 1 95 ? -16.923 -11.224 7.484 1.00 70.56 95 GLY A C 1
ATOM 720 O O . GLY A 1 95 ? -16.828 -11.219 8.707 1.00 70.56 95 GLY A O 1
ATOM 721 N N . GLY A 1 96 ? -17.320 -12.310 6.808 1.00 72.62 96 GLY A N 1
ATOM 722 C CA . GLY A 1 96 ? -17.728 -13.545 7.488 1.00 72.62 96 GLY A CA 1
ATOM 723 C C . GLY A 1 96 ? -16.626 -14.164 8.361 1.00 72.62 96 GLY A C 1
ATOM 724 O O . GLY A 1 96 ? -16.910 -14.685 9.438 1.00 72.62 96 GLY A O 1
ATOM 725 N N . SER A 1 97 ? -15.363 -14.064 7.934 1.00 72.81 97 SER A N 1
ATOM 726 C CA . SER A 1 97 ? -14.211 -14.532 8.718 1.00 72.81 97 SER A CA 1
ATOM 727 C C . SER A 1 97 ? -13.853 -13.564 9.849 1.00 72.81 97 SER A C 1
ATOM 729 O O . SER A 1 97 ? -13.543 -14.001 10.957 1.00 72.81 97 SER A O 1
ATOM 731 N N . VAL A 1 98 ? -13.931 -12.253 9.604 1.00 73.69 98 VAL A N 1
ATOM 732 C CA . VAL A 1 98 ? -13.665 -11.213 10.611 1.00 73.69 98 VAL A CA 1
ATOM 733 C C . VAL A 1 98 ? -14.672 -11.289 11.753 1.00 73.69 98 VAL A C 1
ATOM 735 O O . VAL A 1 98 ? -14.271 -11.237 12.908 1.00 73.69 98 VAL A O 1
ATOM 738 N N . GLU A 1 99 ? -15.951 -11.507 11.465 1.00 74.75 99 GLU A N 1
ATOM 739 C CA . GLU A 1 99 ? -16.994 -11.630 12.489 1.00 74.75 99 GLU A CA 1
ATOM 740 C C . GLU A 1 99 ? -16.852 -12.908 13.329 1.00 74.75 99 GLU A C 1
ATOM 742 O O . GLU A 1 99 ? -17.205 -12.964 14.509 1.00 74.75 99 GLU A O 1
ATOM 747 N N . GLN A 1 100 ? -16.271 -13.954 12.744 1.00 75.50 100 GLN A N 1
ATOM 748 C CA . GLN A 1 100 ? -15.923 -15.168 13.470 1.00 75.50 100 GLN A CA 1
ATOM 749 C C . GLN A 1 100 ? -14.748 -14.932 14.430 1.00 75.50 100 GLN A C 1
ATOM 751 O O . GLN A 1 100 ? -14.784 -15.415 15.560 1.00 75.50 100 GLN A O 1
ATOM 756 N N . VAL A 1 101 ? -13.748 -14.145 14.020 1.00 77.12 101 VAL A N 1
ATOM 757 C CA . VAL A 1 101 ? -12.624 -13.738 14.881 1.00 77.12 101 VAL A CA 1
ATOM 758 C C . VAL A 1 101 ? -13.074 -12.742 15.956 1.00 77.12 101 VAL A C 1
ATOM 760 O O . VAL A 1 101 ? -12.693 -12.897 17.113 1.00 77.12 101 VAL A O 1
ATOM 763 N N . ALA A 1 102 ? -13.926 -11.773 15.616 1.00 77.62 102 ALA A N 1
ATOM 764 C CA . ALA A 1 102 ? -14.472 -10.799 16.560 1.00 77.62 102 ALA A CA 1
ATOM 765 C C . ALA A 1 102 ? -15.246 -11.490 17.693 1.00 77.62 102 ALA A C 1
ATOM 767 O O . ALA A 1 102 ? -14.980 -11.225 18.862 1.00 77.62 102 ALA A O 1
ATOM 768 N N . ARG A 1 103 ? -16.095 -12.477 17.365 1.00 75.12 103 ARG A N 1
ATOM 769 C CA . ARG A 1 103 ? -16.792 -13.295 18.374 1.00 75.12 103 ARG A CA 1
ATOM 770 C C . ARG A 1 103 ? -15.850 -14.076 19.287 1.00 75.12 103 ARG A C 1
ATOM 772 O O . ARG A 1 103 ? -16.171 -14.265 20.453 1.00 75.12 103 ARG A O 1
ATOM 779 N N . VAL A 1 104 ? -14.699 -14.536 18.790 1.00 77.25 104 VAL A N 1
ATOM 780 C CA . VAL A 1 104 ? -13.686 -15.203 19.630 1.00 77.25 104 VAL A CA 1
ATOM 781 C C . VAL A 1 104 ? -13.027 -14.210 20.589 1.00 77.25 104 VAL A C 1
ATOM 783 O O . VAL A 1 104 ? -12.807 -14.552 21.748 1.00 77.25 104 VAL A O 1
ATOM 786 N N . PHE A 1 105 ? -12.747 -12.985 20.141 1.00 74.00 105 PHE A N 1
ATOM 787 C CA . PHE A 1 105 ? -12.210 -11.932 21.007 1.00 74.00 105 PHE A CA 1
ATOM 788 C C . PHE A 1 105 ? -13.219 -11.467 22.066 1.00 74.00 105 PHE A C 1
ATOM 790 O O . PHE A 1 105 ? -12.828 -11.270 23.213 1.00 74.00 105 PHE A O 1
ATOM 797 N N . GLU A 1 106 ? -14.506 -11.362 21.726 1.00 69.56 106 GLU A N 1
ATOM 798 C CA . GLU A 1 106 ? -15.566 -11.067 22.701 1.00 69.56 106 GLU A CA 1
ATOM 799 C C . GLU A 1 106 ? -15.787 -12.226 23.685 1.00 69.56 106 GLU A C 1
ATOM 801 O O . GLU A 1 106 ? -15.960 -11.996 24.878 1.00 69.56 106 GLU A O 1
ATOM 806 N N . ALA A 1 107 ? -15.715 -13.478 23.220 1.00 61.75 107 ALA A N 1
ATOM 807 C CA . ALA A 1 107 ? -15.870 -14.657 24.075 1.00 61.75 107 ALA A CA 1
ATOM 808 C C . ALA A 1 107 ? -14.649 -14.936 24.976 1.00 61.75 107 ALA A C 1
ATOM 810 O O . ALA A 1 107 ? -14.793 -15.591 26.007 1.00 61.75 107 ALA A O 1
ATOM 811 N N . GLY A 1 108 ? -13.456 -14.470 24.593 1.00 54.66 108 GLY A N 1
ATOM 812 C CA . GLY A 1 108 ? -12.218 -14.589 25.372 1.00 54.66 108 GLY A CA 1
ATOM 813 C C . GLY A 1 108 ? -11.907 -13.385 26.270 1.00 54.66 108 GLY A C 1
ATOM 814 O O . GLY A 1 108 ? -10.900 -13.408 26.971 1.00 54.66 108 GLY A O 1
ATOM 815 N N . GLY A 1 109 ? -12.736 -12.337 26.235 1.00 50.19 109 GLY A N 1
ATOM 816 C CA . GLY A 1 109 ? -12.563 -11.081 26.974 1.00 50.19 109 GLY A CA 1
ATOM 817 C C . GLY A 1 109 ? -13.207 -11.040 28.367 1.00 50.19 109 GLY A C 1
ATOM 818 O O . GLY A 1 109 ? -13.641 -9.966 28.785 1.00 50.19 109 GLY A O 1
ATOM 819 N N . HIS A 1 110 ? -13.281 -12.177 29.070 1.00 43.25 110 HIS A N 1
ATOM 820 C CA . HIS A 1 110 ? -13.645 -12.264 30.492 1.00 43.25 110 HIS A CA 1
ATOM 821 C C . HIS A 1 110 ? -12.470 -12.764 31.331 1.00 43.25 110 HIS A C 1
ATOM 823 O O . HIS A 1 110 ? -11.920 -13.836 30.991 1.00 43.25 110 HIS A O 1
#

Secondary structure (DSSP, 8-state):
---TTSHHHHHHHHHHHHHHHHH-HHHHHHHHHHHHHHHHHHHHHHIIIII---TTTTTS--PPPPHHHHHHHHHHHHHHHHHHH--HHHHHHHHHHHHHHHHHHHHT--

pLDDT: mean 70.98, std 10.24, range [43.25, 87.88]

Sequence (110 aa):
IAMPGTPGFEAAHLALEGTLEAFGWGVATVAAFGNVLAAGYLLWAYQRIFLARNPKVAARTLHDLRNRELIMAALLCAVMIGVGLYADPWIRMIGGSVEQVARVFEAGGH

Radius of gyration: 20.03 Å; chains: 1; bounding box: 44×27×56 Å

Foldseek 3Di:
DQDQQFPLVVVLVVVLVVCCVPPNDPVSVVSVVVSVVVVVVVVVVCCCPPVPPPVVCVPPPPDPQDVVNVVVVVVVVVVRNVCSNPVPVVCVVVVVVVVVVVVVCVVPVD